Protein AF-A0A920PMM4-F1 (afdb_monomer_lite)

Radius of gyration: 18.64 Å; chains: 1; bounding box: 46×21×64 Å

Secondary structure (DSSP, 8-state):
--EEEEEPPTT-B-TTSPBP-HHHHHHHHHHHH-TTT--TTGGGTTTEEEEE-SSSSEEEEEESS--S-TTHHHHSTTS----HHHHTT--GGGTTT-----SS--S--------PPPP-

Structure (mmCIF, N/CA/C/O backbone):
data_AF-A0A920PMM4-F1
#
_entry.id   AF-A0A920PMM4-F1
#
loop_
_atom_site.group_PDB
_atom_site.id
_atom_site.type_symbol
_atom_site.label_atom_id
_atom_site.label_alt_id
_atom_site.label_comp_id
_atom_site.label_asym_id
_atom_site.label_entity_id
_atom_site.label_seq_id
_atom_site.pdbx_PDB_ins_code
_atom_site.Cartn_x
_atom_site.Cartn_y
_atom_site.Cartn_z
_atom_site.occupancy
_atom_site.B_iso_or_equiv
_atom_site.auth_seq_id
_atom_site.auth_comp_id
_atom_site.auth_asym_id
_atom_site.auth_atom_id
_atom_site.pdbx_PDB_model_num
ATOM 1 N N . MET A 1 1 ? 17.006 6.181 5.706 1.00 84.00 1 MET A N 1
ATOM 2 C CA . MET A 1 1 ? 16.398 5.130 6.559 1.00 84.00 1 MET A CA 1
ATOM 3 C C . MET A 1 1 ? 16.054 3.924 5.683 1.00 84.00 1 MET A C 1
ATOM 5 O O . MET A 1 1 ? 15.794 4.150 4.509 1.00 84.00 1 MET A O 1
ATOM 9 N N . LYS A 1 2 ? 16.119 2.679 6.182 1.00 94.06 2 LYS A N 1
ATOM 10 C CA . LYS A 1 2 ? 15.865 1.457 5.379 1.00 94.06 2 LYS A CA 1
ATOM 11 C C . LYS A 1 2 ? 14.507 0.790 5.625 1.00 94.06 2 LYS A C 1
ATOM 13 O O . LYS A 1 2 ? 14.158 -0.132 4.905 1.00 94.06 2 LYS A O 1
ATOM 18 N N . SER A 1 3 ? 13.735 1.255 6.594 1.00 94.31 3 SER A N 1
ATOM 19 C CA . SER A 1 3 ? 12.388 0.750 6.842 1.00 94.31 3 SER A CA 1
ATOM 20 C C . SER A 1 3 ? 11.496 1.847 7.402 1.00 94.31 3 SER A C 1
ATOM 22 O O . SER A 1 3 ? 11.994 2.810 7.978 1.00 94.31 3 SER A O 1
ATOM 24 N N . ILE A 1 4 ? 10.188 1.714 7.225 1.00 94.81 4 ILE A N 1
ATOM 25 C CA . ILE A 1 4 ? 9.183 2.587 7.832 1.00 94.81 4 ILE A CA 1
ATOM 26 C C . ILE A 1 4 ? 8.004 1.738 8.294 1.00 94.81 4 ILE A C 1
ATOM 28 O O . ILE A 1 4 ? 7.618 0.796 7.607 1.00 94.81 4 ILE A O 1
ATOM 32 N N . THR A 1 5 ? 7.440 2.070 9.453 1.00 95.62 5 THR A N 1
ATOM 33 C CA . THR A 1 5 ? 6.228 1.429 9.965 1.00 95.62 5 THR A CA 1
ATOM 34 C C . THR A 1 5 ? 5.139 2.475 10.113 1.00 95.62 5 THR A C 1
ATOM 36 O O . THR A 1 5 ? 5.365 3.530 10.709 1.00 95.62 5 THR A O 1
ATOM 39 N N . TRP A 1 6 ? 3.958 2.169 9.595 1.00 94.50 6 TRP A N 1
ATOM 40 C CA . TRP A 1 6 ? 2.752 2.956 9.769 1.00 94.50 6 TRP A CA 1
ATOM 41 C C . TRP A 1 6 ? 1.718 2.185 10.566 1.00 94.50 6 TRP A C 1
ATOM 43 O O . TRP A 1 6 ? 1.581 0.969 10.433 1.00 94.50 6 TRP A O 1
ATOM 53 N N . THR A 1 7 ? 0.964 2.936 11.357 1.00 96.38 7 THR A N 1
ATOM 54 C CA . THR A 1 7 ? -0.233 2.457 12.035 1.00 96.38 7 THR A CA 1
ATOM 55 C C . THR A 1 7 ? -1.427 3.206 11.464 1.00 96.38 7 THR A C 1
ATOM 57 O O . THR A 1 7 ? -1.498 4.432 11.552 1.00 96.38 7 THR A O 1
ATOM 60 N N . LEU A 1 8 ? -2.359 2.472 10.868 1.00 95.19 8 LEU A N 1
ATOM 61 C CA . LEU A 1 8 ? -3.605 2.998 10.330 1.00 95.19 8 LEU A CA 1
ATOM 62 C C . LEU A 1 8 ? -4.488 3.517 11.472 1.00 95.19 8 LEU A C 1
ATOM 64 O O . LEU A 1 8 ? -4.540 2.928 12.561 1.00 95.19 8 LEU A O 1
ATOM 68 N N . SER A 1 9 ? -5.175 4.637 11.245 1.00 94.88 9 SER A N 1
ATOM 69 C CA . SER A 1 9 ? -6.103 5.186 12.238 1.00 94.88 9 SER A CA 1
ATOM 70 C C . SER A 1 9 ? -7.314 4.271 12.425 1.00 94.88 9 SER A C 1
ATOM 72 O O . SER A 1 9 ? -7.701 3.525 11.528 1.00 94.88 9 SER A O 1
ATOM 74 N N . GLU A 1 10 ? -7.903 4.316 13.615 1.00 94.25 10 GLU A N 1
ATOM 75 C CA . GLU A 1 10 ? -9.066 3.496 13.955 1.00 94.25 10 GLU A CA 1
ATOM 76 C C . GLU A 1 10 ? -10.327 3.993 13.254 1.00 94.25 10 GLU A C 1
ATOM 78 O O . GLU A 1 10 ? -10.504 5.194 13.050 1.00 94.25 10 GLU A O 1
ATOM 83 N N . GLY A 1 11 ? -11.217 3.058 12.914 1.00 92.31 11 GLY A N 1
ATOM 84 C CA . GLY A 1 11 ? -12.550 3.377 12.403 1.00 92.31 11 GLY A CA 1
ATOM 85 C C . GLY A 1 11 ? -12.586 3.957 10.988 1.00 92.31 11 GLY A C 1
ATOM 86 O O . GLY A 1 11 ? -13.616 4.501 10.600 1.00 92.31 11 GLY A O 1
ATOM 87 N N . ILE A 1 12 ? -11.501 3.858 10.211 1.00 94.44 12 ILE A N 1
ATOM 88 C CA . ILE A 1 12 ? -11.525 4.251 8.798 1.00 94.44 12 ILE A CA 1
ATOM 89 C C . ILE A 1 12 ? -12.285 3.193 7.992 1.00 94.44 12 ILE A C 1
ATOM 91 O O . ILE A 1 12 ? -11.951 2.008 8.021 1.00 94.44 12 ILE A O 1
ATOM 95 N N . THR A 1 13 ? -13.280 3.641 7.232 1.00 95.44 13 THR A N 1
ATOM 96 C CA . THR A 1 13 ? -14.076 2.802 6.333 1.00 95.44 13 THR A CA 1
ATOM 97 C C . THR A 1 13 ? -14.063 3.359 4.918 1.00 95.44 13 THR A C 1
ATOM 99 O O . THR A 1 13 ? -14.074 4.575 4.711 1.00 95.44 13 THR A O 1
ATOM 102 N N . TRP A 1 14 ? -14.105 2.464 3.939 1.00 95.44 14 TRP A N 1
ATOM 103 C CA . TRP A 1 14 ? -14.404 2.791 2.552 1.00 95.44 14 TRP A CA 1
ATOM 104 C C . TRP A 1 14 ? -15.856 3.267 2.404 1.00 95.44 14 TRP A C 1
ATOM 106 O O . TRP A 1 14 ? -16.685 3.111 3.304 1.00 95.44 14 TRP A O 1
ATOM 116 N N . SER A 1 15 ? -16.190 3.863 1.257 1.00 92.75 15 SER A N 1
ATOM 117 C CA . SER A 1 15 ? -17.533 4.413 1.011 1.00 92.75 15 SER A CA 1
ATOM 118 C C . SER A 1 15 ? -18.641 3.355 0.961 1.00 92.75 15 SER A C 1
ATOM 120 O O . SER A 1 15 ? -19.809 3.702 1.111 1.00 92.75 15 SER A O 1
ATOM 122 N N . ASP A 1 16 ? -18.294 2.084 0.763 1.00 92.75 16 ASP A N 1
ATOM 123 C CA . ASP A 1 16 ? -19.221 0.949 0.830 1.00 92.75 16 ASP A CA 1
ATOM 124 C C . ASP A 1 16 ? -19.427 0.408 2.260 1.00 92.75 16 ASP A C 1
ATOM 126 O O . ASP A 1 16 ? -20.209 -0.519 2.465 1.00 92.75 16 ASP A O 1
ATOM 130 N N . GLY A 1 17 ? -18.745 0.995 3.251 1.00 93.69 17 GLY A N 1
ATOM 131 C CA . GLY A 1 17 ? -18.810 0.613 4.660 1.00 93.69 17 GLY A CA 1
ATOM 132 C C . GLY A 1 17 ? -17.820 -0.475 5.077 1.00 93.69 17 GLY A C 1
ATOM 133 O O . GLY A 1 17 ? -17.751 -0.795 6.263 1.00 93.69 17 GLY A O 1
ATOM 134 N N . THR A 1 18 ? -17.034 -1.038 4.156 1.00 94.81 18 THR A N 1
ATOM 135 C CA . THR A 1 18 ? -15.984 -1.998 4.524 1.00 94.81 18 THR A CA 1
ATOM 136 C C . THR A 1 18 ? -14.825 -1.291 5.243 1.00 94.81 18 THR A C 1
ATOM 138 O O . THR A 1 18 ? -14.508 -0.140 4.926 1.00 94.81 18 THR A O 1
ATOM 141 N N . PRO A 1 19 ? -14.185 -1.926 6.239 1.00 96.12 19 PRO A N 1
ATOM 142 C CA . PRO A 1 19 ? -13.061 -1.322 6.947 1.00 96.12 19 PRO A CA 1
ATOM 143 C C . PRO A 1 19 ? -11.828 -1.219 6.041 1.00 96.12 19 PRO A C 1
ATOM 145 O O . PRO A 1 19 ? -11.530 -2.148 5.291 1.00 96.12 19 PRO A O 1
ATOM 148 N N . LEU A 1 20 ? -11.089 -0.112 6.147 1.00 96.31 20 LEU A N 1
ATOM 149 C CA . LEU A 1 20 ? -9.758 -0.002 5.553 1.00 96.31 20 LEU A CA 1
ATOM 150 C C . LEU A 1 20 ? -8.760 -0.756 6.433 1.00 96.31 20 LEU A C 1
ATOM 152 O O . LEU A 1 20 ? -8.678 -0.506 7.637 1.00 96.31 20 LEU A O 1
ATOM 156 N N . THR A 1 21 ? -7.981 -1.652 5.827 1.00 97.50 21 THR A N 1
ATOM 157 C CA . THR A 1 21 ? -7.000 -2.483 6.543 1.00 97.50 21 THR A CA 1
ATOM 158 C C . THR A 1 21 ? -5.614 -2.423 5.906 1.00 97.50 21 THR A C 1
ATOM 160 O O . THR A 1 21 ? -5.430 -1.990 4.768 1.00 97.50 21 THR A O 1
ATOM 163 N N . SER A 1 22 ? -4.611 -2.907 6.632 1.00 97.19 22 SER A N 1
ATOM 164 C CA . SER A 1 22 ? -3.242 -3.091 6.144 1.00 97.19 22 SER A CA 1
ATOM 165 C C . SER A 1 22 ? -3.190 -3.982 4.893 1.00 97.19 22 SER A C 1
ATOM 167 O O . SER A 1 22 ? -2.333 -3.784 4.029 1.00 97.19 22 SER A O 1
ATOM 169 N N . ALA A 1 23 ? -4.154 -4.896 4.731 1.00 96.69 23 ALA A N 1
ATOM 170 C CA . ALA A 1 23 ? -4.286 -5.734 3.546 1.00 96.69 23 ALA A CA 1
ATOM 171 C C . ALA A 1 23 ? -4.582 -4.930 2.267 1.00 96.69 23 ALA A C 1
ATOM 173 O O . ALA A 1 23 ? -4.124 -5.331 1.199 1.00 96.69 23 ALA A O 1
ATOM 174 N N . ASP A 1 24 ? -5.285 -3.793 2.353 1.00 96.44 24 ASP A N 1
ATOM 175 C CA . ASP A 1 24 ? -5.508 -2.895 1.207 1.00 96.44 24 ASP A CA 1
ATOM 176 C C . ASP A 1 24 ? -4.196 -2.229 0.759 1.00 96.44 24 ASP A C 1
ATOM 178 O O . ASP A 1 24 ? -3.924 -2.066 -0.433 1.00 96.44 24 ASP A O 1
ATOM 182 N N . VAL A 1 25 ? -3.329 -1.891 1.719 1.00 95.25 25 VAL A N 1
ATOM 183 C CA . VAL A 1 25 ? -2.010 -1.301 1.449 1.00 95.25 25 VAL A CA 1
ATOM 184 C C . VAL A 1 25 ? -1.094 -2.314 0.766 1.00 95.25 25 VAL A C 1
ATOM 186 O O . VAL A 1 25 ? -0.486 -2.000 -0.257 1.00 95.25 25 VAL A O 1
ATOM 189 N N . SER A 1 26 ? -1.045 -3.544 1.284 1.00 94.81 26 SER A N 1
ATOM 190 C CA . SER A 1 26 ? -0.296 -4.640 0.658 1.00 94.81 26 SER A CA 1
ATOM 191 C C . SER A 1 26 ? -0.818 -4.944 -0.753 1.00 94.81 26 SER A C 1
ATOM 193 O O . SER A 1 26 ? -0.055 -4.959 -1.715 1.00 94.81 26 SER A O 1
ATOM 195 N N . PHE A 1 27 ? -2.141 -5.034 -0.914 1.00 93.81 27 PHE A N 1
ATOM 196 C CA . PHE A 1 27 ? -2.769 -5.218 -2.222 1.00 93.81 27 PHE A CA 1
ATOM 197 C C . PHE A 1 27 ? -2.398 -4.115 -3.222 1.00 93.81 27 PHE A C 1
ATOM 199 O O . PHE A 1 27 ? -2.154 -4.392 -4.392 1.00 93.81 27 PHE A O 1
ATOM 206 N N . THR A 1 28 ? -2.337 -2.861 -2.775 1.00 92.75 28 THR A N 1
ATOM 207 C CA . THR A 1 28 ? -1.975 -1.729 -3.638 1.00 92.75 28 THR A CA 1
ATOM 208 C C . THR A 1 28 ? -0.554 -1.874 -4.194 1.00 92.75 28 THR A C 1
ATOM 210 O O . THR A 1 28 ? -0.312 -1.541 -5.356 1.00 92.75 28 THR A O 1
ATOM 213 N N . TYR A 1 29 ? 0.384 -2.395 -3.397 1.00 92.69 29 TYR A N 1
ATOM 214 C CA . TYR A 1 29 ? 1.733 -2.711 -3.871 1.00 92.69 29 TYR A CA 1
ATOM 215 C C . TYR A 1 29 ? 1.713 -3.791 -4.948 1.00 92.69 29 TYR A C 1
ATOM 217 O O . TYR A 1 29 ? 2.273 -3.578 -6.025 1.00 92.69 29 TYR A O 1
ATOM 225 N N . ASP A 1 30 ? 1.019 -4.902 -4.695 1.00 90.06 30 ASP A N 1
ATOM 226 C CA . ASP A 1 30 ? 0.896 -5.999 -5.658 1.00 90.06 30 ASP A CA 1
ATOM 227 C C . ASP A 1 30 ? 0.260 -5.504 -6.961 1.00 90.06 30 ASP A C 1
ATOM 229 O O . ASP A 1 30 ? 0.769 -5.749 -8.052 1.00 90.06 30 ASP A O 1
ATOM 233 N N . TYR A 1 31 ? -0.813 -4.720 -6.854 1.00 88.69 31 TYR A N 1
ATOM 234 C CA . TYR A 1 31 ? -1.501 -4.116 -7.988 1.00 88.69 31 TYR A CA 1
ATOM 235 C C . TYR A 1 31 ? -0.558 -3.247 -8.832 1.00 88.69 31 TYR A C 1
ATOM 237 O O . TYR A 1 31 ? -0.540 -3.375 -10.058 1.00 88.69 31 TYR A O 1
ATOM 245 N N . CYS A 1 32 ? 0.235 -2.376 -8.196 1.00 87.69 32 CYS A N 1
ATOM 246 C CA . CYS A 1 32 ? 1.101 -1.435 -8.908 1.00 87.69 32 CYS A CA 1
ATOM 247 C C . CYS A 1 32 ? 2.419 -2.023 -9.416 1.00 87.69 32 CYS A C 1
ATOM 249 O O . CYS A 1 32 ? 3.008 -1.465 -10.343 1.00 87.69 32 CYS A O 1
ATOM 251 N N . THR A 1 33 ? 2.879 -3.129 -8.838 1.00 88.44 33 THR A N 1
ATOM 252 C CA . THR A 1 33 ? 4.096 -3.828 -9.276 1.00 88.44 33 THR A CA 1
ATOM 253 C C . THR A 1 33 ? 3.814 -4.972 -10.245 1.00 88.44 33 THR A C 1
ATOM 255 O O . THR A 1 33 ? 4.735 -5.454 -10.905 1.00 88.44 33 THR A O 1
ATOM 258 N N . HIS A 1 34 ? 2.551 -5.376 -10.399 1.00 86.12 34 HIS A N 1
ATOM 259 C CA . HIS A 1 34 ? 2.177 -6.401 -11.361 1.00 86.12 34 HIS A CA 1
ATOM 260 C C . HIS A 1 34 ? 2.444 -5.925 -12.806 1.00 86.12 34 HIS A C 1
ATOM 262 O O . HIS A 1 34 ? 1.911 -4.887 -13.220 1.00 86.12 34 HIS A O 1
ATOM 268 N N . PRO A 1 35 ? 3.203 -6.694 -13.616 1.00 80.56 35 PRO A N 1
ATOM 269 C CA . PRO A 1 35 ? 3.697 -6.251 -14.925 1.00 80.56 35 PRO A CA 1
ATOM 270 C C . PRO A 1 35 ? 2.574 -5.876 -15.900 1.00 80.56 35 PRO A C 1
ATOM 272 O O . PRO A 1 35 ? 2.694 -4.910 -16.648 1.00 80.56 35 PRO A O 1
ATOM 275 N N . ASP A 1 36 ? 1.455 -6.600 -15.841 1.00 79.56 36 ASP A N 1
ATOM 276 C CA . ASP A 1 36 ? 0.345 -6.433 -16.787 1.00 79.56 36 ASP A CA 1
ATOM 277 C C . ASP A 1 36 ? -0.750 -5.449 -16.326 1.00 79.56 36 ASP A C 1
ATOM 279 O O . ASP A 1 36 ? -1.696 -5.196 -17.072 1.00 79.56 36 ASP A O 1
ATOM 283 N N . THR A 1 37 ? -0.682 -4.913 -15.099 1.00 75.50 37 THR A N 1
ATOM 284 C CA . THR A 1 37 ? -1.722 -3.998 -14.578 1.00 75.50 37 THR A CA 1
ATOM 285 C C . THR A 1 37 ? -1.514 -2.564 -15.073 1.00 75.50 37 THR A C 1
ATOM 287 O O . THR A 1 37 ? -2.478 -1.814 -15.224 1.00 75.50 37 THR A O 1
ATOM 290 N N . GLY A 1 38 ? -0.267 -2.184 -15.381 1.00 66.69 38 GLY A N 1
ATOM 291 C CA . GLY A 1 38 ? 0.057 -0.888 -15.983 1.00 66.69 38 GLY A CA 1
ATOM 292 C C . GLY A 1 38 ? -0.093 0.310 -15.039 1.00 66.69 38 GLY A C 1
ATOM 293 O O . GLY A 1 38 ? -0.516 1.378 -15.475 1.00 66.69 38 GLY A O 1
ATOM 294 N N . CYS A 1 39 ? 0.234 0.164 -13.749 1.00 79.19 39 CYS A N 1
ATOM 295 C CA . CYS A 1 39 ? 0.257 1.302 -12.826 1.00 79.19 39 CYS A CA 1
ATOM 296 C C . CYS A 1 39 ? 1.369 2.284 -13.224 1.00 79.19 39 CYS A C 1
ATOM 298 O O . CYS A 1 39 ? 2.555 1.961 -13.155 1.00 79.19 39 CYS A O 1
ATOM 300 N N . THR A 1 40 ? 0.985 3.504 -13.615 1.00 78.56 40 THR A N 1
ATOM 301 C CA . THR A 1 40 ? 1.912 4.560 -14.065 1.00 78.56 40 THR A CA 1
ATOM 302 C C . THR A 1 40 ? 2.978 4.887 -13.018 1.00 78.56 40 THR A C 1
ATOM 304 O O . THR A 1 40 ? 4.093 5.268 -13.362 1.00 78.56 40 THR A O 1
ATOM 307 N N . GLN A 1 41 ? 2.651 4.686 -11.738 1.00 82.19 41 GLN A N 1
ATOM 308 C CA . GLN A 1 41 ? 3.477 5.090 -10.604 1.00 82.19 41 GLN A CA 1
ATOM 309 C C . GLN A 1 41 ? 4.275 3.937 -9.976 1.00 82.19 41 GLN A C 1
ATOM 311 O O . GLN A 1 41 ? 4.694 4.022 -8.819 1.00 82.19 41 GLN A O 1
ATOM 316 N N . SER A 1 42 ? 4.503 2.855 -10.729 1.00 82.38 42 SER A N 1
ATOM 317 C CA . SER A 1 42 ? 5.323 1.707 -10.307 1.00 82.38 42 SER A CA 1
ATOM 318 C C . SER A 1 42 ? 6.711 2.121 -9.792 1.00 82.38 42 SER A C 1
ATOM 320 O O . SER A 1 42 ? 7.243 1.517 -8.862 1.00 82.38 42 SER A O 1
ATOM 322 N N . ASN A 1 43 ? 7.254 3.232 -10.299 1.00 84.94 43 ASN A N 1
ATOM 323 C CA . ASN A 1 43 ? 8.529 3.810 -9.878 1.00 84.94 43 ASN A CA 1
ATOM 324 C C . ASN A 1 43 ? 8.618 4.140 -8.376 1.00 84.94 43 ASN A C 1
ATOM 326 O O . ASN A 1 43 ? 9.722 4.129 -7.833 1.00 84.94 43 ASN A O 1
ATOM 330 N N . TYR A 1 44 ? 7.502 4.411 -7.688 1.00 85.69 44 TYR A N 1
ATOM 331 C CA . TYR A 1 44 ? 7.519 4.631 -6.234 1.00 85.69 44 TYR A CA 1
ATOM 332 C C . TYR A 1 44 ? 7.681 3.343 -5.421 1.00 85.69 44 TYR A C 1
ATOM 334 O O . TYR A 1 44 ? 8.013 3.412 -4.238 1.00 85.69 44 TYR A O 1
ATOM 342 N N . TYR A 1 45 ? 7.485 2.183 -6.049 1.00 89.31 45 TYR A N 1
ATOM 343 C CA . TYR A 1 45 ? 7.473 0.877 -5.397 1.00 89.31 45 TYR A CA 1
ATOM 344 C C . TYR A 1 45 ? 8.713 0.024 -5.715 1.00 89.31 45 TYR A C 1
ATOM 346 O O . TYR A 1 45 ? 8.979 -0.934 -4.997 1.00 89.31 45 TYR A O 1
ATOM 354 N N . ASN A 1 46 ? 9.512 0.392 -6.726 1.00 87.75 46 ASN A N 1
ATOM 355 C CA . ASN A 1 46 ? 10.664 -0.388 -7.212 1.00 87.75 46 ASN A CA 1
ATOM 356 C C . ASN A 1 46 ? 11.712 -0.748 -6.147 1.00 87.75 46 ASN A C 1
ATOM 358 O O . ASN A 1 46 ? 12.366 -1.780 -6.248 1.00 87.75 46 ASN A O 1
ATOM 362 N N . ASP A 1 47 ? 11.896 0.110 -5.144 1.00 92.38 47 ASP A N 1
ATOM 363 C CA . ASP A 1 47 ? 12.917 -0.078 -4.107 1.00 92.38 47 ASP A CA 1
ATOM 364 C C . ASP A 1 47 ? 12.351 -0.652 -2.801 1.00 92.38 47 ASP A C 1
ATOM 366 O O . ASP A 1 47 ? 13.027 -0.632 -1.770 1.00 92.38 47 ASP A O 1
ATOM 370 N N . ILE A 1 48 ? 11.103 -1.121 -2.819 1.00 94.19 48 ILE A N 1
ATOM 371 C CA . ILE A 1 48 ? 10.506 -1.861 -1.708 1.00 94.19 48 ILE A CA 1
ATOM 372 C C . ILE A 1 48 ? 10.978 -3.311 -1.797 1.00 94.19 48 ILE A C 1
ATOM 374 O O . ILE A 1 48 ? 10.756 -3.989 -2.795 1.00 94.19 48 ILE A O 1
ATOM 378 N N . GLU A 1 49 ? 11.629 -3.772 -0.735 1.00 95.12 49 GLU A N 1
ATOM 379 C CA . GLU A 1 49 ? 12.075 -5.155 -0.567 1.00 95.12 49 GLU A CA 1
ATOM 380 C C . GLU A 1 49 ? 10.941 -6.047 -0.056 1.00 95.12 49 GLU A C 1
ATOM 382 O O . GLU A 1 49 ? 10.782 -7.177 -0.505 1.00 95.12 49 GLU A O 1
ATOM 387 N N . SER A 1 50 ? 10.161 -5.553 0.906 1.00 95.25 50 SER A N 1
ATOM 388 C CA . SER A 1 50 ? 9.021 -6.280 1.464 1.00 95.25 50 SER A CA 1
ATOM 389 C C . SER A 1 50 ? 8.031 -5.346 2.150 1.00 95.25 50 SER A C 1
ATOM 391 O O . SER A 1 50 ? 8.401 -4.276 2.645 1.00 95.25 50 SER A O 1
ATOM 393 N N . ILE A 1 51 ? 6.773 -5.788 2.200 1.00 96.12 51 ILE A N 1
ATOM 394 C CA . ILE A 1 51 ? 5.707 -5.190 3.001 1.00 96.12 51 ILE A CA 1
ATOM 395 C C . ILE A 1 51 ? 5.184 -6.258 3.958 1.00 96.12 51 ILE A C 1
ATOM 397 O O . ILE A 1 51 ? 4.755 -7.328 3.536 1.00 96.12 51 ILE A O 1
ATOM 401 N N . GLU A 1 52 ? 5.232 -5.968 5.252 1.00 97.19 52 GLU A N 1
ATOM 402 C CA . GLU A 1 52 ? 4.718 -6.820 6.318 1.00 97.19 52 GLU A CA 1
ATOM 403 C C . GLU A 1 52 ? 3.453 -6.183 6.908 1.00 97.19 52 GLU A C 1
ATOM 405 O O . GLU A 1 52 ? 3.443 -4.998 7.252 1.00 97.19 52 GLU A O 1
ATOM 410 N N . THR A 1 53 ? 2.399 -6.982 7.066 1.00 97.31 53 THR A N 1
ATOM 411 C CA . THR A 1 53 ? 1.115 -6.566 7.648 1.00 97.31 53 THR A CA 1
ATOM 412 C C . THR A 1 53 ? 0.739 -7.509 8.795 1.00 97.31 53 THR A C 1
ATOM 414 O O . THR A 1 53 ? -0.069 -8.419 8.597 1.00 97.31 53 THR A O 1
ATOM 417 N N . PRO A 1 54 ? 1.383 -7.390 9.974 1.00 96.81 54 PRO A N 1
ATOM 418 C CA . PRO A 1 54 ? 1.224 -8.360 11.063 1.00 96.81 54 PRO A CA 1
ATOM 419 C C . PRO A 1 54 ? -0.167 -8.330 11.714 1.00 96.81 54 PRO A C 1
ATOM 421 O O . PRO A 1 54 ? -0.557 -9.291 12.372 1.00 96.81 54 PRO A O 1
ATOM 424 N N . ASP A 1 55 ? -0.903 -7.236 11.529 1.00 97.12 55 ASP A N 1
ATOM 425 C CA . ASP A 1 55 ? -2.277 -7.034 11.976 1.00 97.12 55 ASP A CA 1
ATOM 426 C C . ASP A 1 55 ? -2.998 -6.077 11.010 1.00 97.12 55 ASP A C 1
ATOM 428 O O . ASP A 1 55 ? -2.378 -5.528 10.093 1.00 97.12 55 ASP A O 1
ATOM 432 N N . ASP A 1 56 ? -4.296 -5.849 11.218 1.00 96.88 56 ASP A N 1
ATOM 433 C CA . ASP A 1 56 ? -5.154 -5.047 10.332 1.00 96.88 56 ASP A CA 1
ATOM 434 C C . ASP A 1 56 ? -4.752 -3.572 10.221 1.00 96.88 56 ASP A C 1
ATOM 436 O O . ASP A 1 56 ? -5.243 -2.865 9.342 1.00 96.88 56 ASP A O 1
ATOM 440 N N . ARG A 1 57 ? -3.888 -3.070 11.104 1.00 97.12 57 ARG A N 1
ATOM 441 C CA . ARG A 1 57 ? -3.551 -1.647 11.193 1.00 97.12 57 ARG A CA 1
ATOM 442 C C . ARG A 1 57 ? -2.068 -1.364 11.053 1.00 97.12 57 ARG A C 1
ATOM 444 O O . ARG A 1 57 ? -1.711 -0.212 10.837 1.00 97.12 57 ARG A O 1
ATOM 451 N N . THR A 1 58 ? -1.209 -2.362 11.139 1.00 97.56 58 THR A N 1
ATOM 452 C CA . THR A 1 58 ? 0.234 -2.184 11.037 1.00 97.56 58 THR A CA 1
ATOM 453 C C . THR A 1 58 ? 0.704 -2.498 9.626 1.00 97.56 58 THR A C 1
ATOM 455 O O . THR A 1 58 ? 0.454 -3.579 9.100 1.00 97.56 58 THR A O 1
ATOM 458 N N . VAL A 1 59 ? 1.432 -1.560 9.023 1.00 97.12 59 VAL A N 1
ATOM 459 C CA . VAL A 1 59 ? 2.127 -1.752 7.747 1.00 97.12 59 VAL A CA 1
ATOM 460 C C . VAL A 1 59 ? 3.592 -1.424 7.955 1.00 97.12 59 VAL A C 1
ATOM 462 O O . VAL A 1 59 ? 3.930 -0.296 8.303 1.00 97.12 59 VAL A O 1
ATOM 465 N N . LYS A 1 60 ? 4.475 -2.386 7.719 1.00 96.50 60 LYS A N 1
ATOM 466 C CA . LYS A 1 60 ? 5.921 -2.182 7.771 1.00 96.50 60 LYS A CA 1
ATOM 467 C C . LYS A 1 60 ? 6.516 -2.408 6.395 1.00 96.50 60 LYS A C 1
ATOM 469 O O . LYS A 1 60 ? 6.353 -3.469 5.811 1.00 96.50 60 LYS A O 1
ATOM 474 N N . ILE A 1 61 ? 7.225 -1.408 5.898 1.00 95.94 61 ILE A N 1
ATOM 475 C CA . ILE A 1 61 ? 7.887 -1.438 4.600 1.00 95.94 61 ILE A CA 1
ATOM 476 C C . ILE A 1 61 ? 9.385 -1.496 4.841 1.00 95.94 61 ILE A C 1
ATOM 478 O O . ILE A 1 61 ? 9.932 -0.663 5.569 1.00 95.94 61 ILE A O 1
ATOM 482 N N . ASN A 1 62 ? 10.048 -2.449 4.199 1.00 96.31 62 ASN A N 1
ATOM 483 C CA . ASN A 1 62 ? 11.500 -2.525 4.135 1.00 96.31 62 ASN A CA 1
ATOM 484 C C . ASN A 1 62 ? 11.952 -2.132 2.726 1.00 96.31 62 ASN A C 1
ATOM 486 O O . ASN A 1 62 ? 11.332 -2.521 1.738 1.00 96.31 62 ASN A O 1
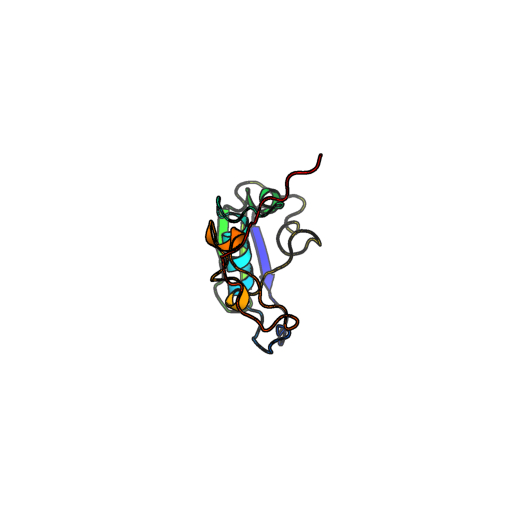ATOM 490 N N . PHE A 1 63 ? 13.020 -1.345 2.633 1.00 96.19 63 PHE A N 1
ATOM 491 C CA . PHE A 1 63 ? 13.571 -0.853 1.375 1.00 96.19 63 PHE A CA 1
ATOM 492 C C . PHE A 1 63 ? 14.940 -1.472 1.100 1.00 96.19 63 PHE A C 1
ATOM 494 O O . PHE A 1 63 ? 15.788 -1.551 1.994 1.00 96.19 63 PHE A O 1
ATOM 501 N N . THR A 1 64 ? 15.201 -1.785 -0.168 1.00 95.94 64 THR A N 1
ATOM 502 C CA . THR A 1 64 ? 16.496 -2.313 -0.631 1.00 95.94 64 THR A CA 1
ATOM 503 C C . THR A 1 64 ? 17.632 -1.302 -0.415 1.00 95.94 64 THR A C 1
ATOM 505 O O . THR A 1 64 ? 18.766 -1.663 -0.084 1.00 95.94 64 THR A O 1
ATOM 508 N N . VAL A 1 65 ? 17.322 -0.005 -0.532 1.00 94.12 65 VAL A N 1
ATOM 509 C CA . VAL A 1 65 ? 18.261 1.115 -0.372 1.00 94.12 65 VAL A CA 1
ATOM 510 C C . VAL A 1 65 ? 17.758 2.149 0.643 1.00 94.12 65 VAL A C 1
ATOM 512 O O . VAL A 1 65 ? 16.549 2.329 0.802 1.00 94.12 65 VAL A O 1
ATOM 515 N N . PRO A 1 66 ? 18.651 2.888 1.334 1.00 94.38 66 PRO A N 1
ATOM 516 C CA . PRO A 1 66 ? 18.230 3.962 2.225 1.00 94.38 66 PRO A CA 1
ATOM 517 C C . PRO A 1 66 ? 17.425 5.043 1.490 1.00 94.38 66 PRO A C 1
ATOM 519 O O . PRO A 1 66 ? 17.905 5.645 0.532 1.00 94.38 66 PRO A O 1
ATOM 522 N N . LYS A 1 67 ? 16.226 5.347 1.992 1.00 90.88 67 LYS A N 1
ATOM 523 C CA . LYS A 1 67 ? 15.364 6.410 1.470 1.00 90.88 67 LYS A CA 1
ATOM 524 C C . LYS A 1 67 ? 15.459 7.680 2.323 1.00 90.88 67 LYS A C 1
ATOM 526 O O . LYS A 1 67 ? 15.325 7.578 3.549 1.00 90.88 67 LYS A O 1
ATOM 531 N N . PRO A 1 68 ? 15.692 8.861 1.714 1.00 89.31 68 PRO A N 1
ATOM 532 C CA . PRO A 1 68 ? 15.539 10.151 2.389 1.00 89.31 68 PRO A CA 1
ATOM 533 C C . PRO A 1 68 ? 14.061 10.552 2.524 1.00 89.31 68 PRO A C 1
ATOM 535 O O . PRO A 1 68 ? 13.691 11.193 3.501 1.00 89.31 68 PRO A O 1
ATOM 538 N N . PHE A 1 69 ? 13.213 10.107 1.590 1.00 87.06 69 PHE A N 1
ATOM 539 C CA . PHE A 1 69 ? 11.773 10.378 1.557 1.00 87.06 69 PHE A CA 1
ATOM 540 C C . PHE A 1 69 ? 10.973 9.060 1.492 1.00 87.06 69 PHE A C 1
ATOM 542 O O . PHE A 1 69 ? 10.469 8.693 0.432 1.00 87.06 69 PHE A O 1
ATOM 549 N N . PRO A 1 70 ? 10.888 8.297 2.601 1.00 86.12 70 PRO A N 1
ATOM 550 C CA . PRO A 1 70 ? 10.257 6.969 2.630 1.00 86.12 70 PRO A CA 1
ATOM 551 C C . PRO A 1 70 ? 8.718 6.991 2.550 1.00 86.12 70 PRO A C 1
ATOM 553 O O . PRO A 1 70 ? 8.099 5.936 2.544 1.00 86.12 70 PRO A O 1
ATOM 556 N N . TYR A 1 71 ? 8.102 8.175 2.500 1.00 85.94 71 TYR A N 1
ATOM 557 C CA . TYR A 1 71 ? 6.649 8.381 2.433 1.00 85.94 71 TYR A CA 1
ATOM 558 C C . TYR A 1 71 ? 6.107 8.520 1.001 1.00 85.94 71 TYR A C 1
ATOM 560 O O . TYR A 1 71 ? 4.916 8.745 0.817 1.00 85.94 71 TYR A O 1
ATOM 568 N N . ALA A 1 72 ? 6.968 8.436 -0.018 1.00 84.31 72 ALA A N 1
ATOM 569 C CA . ALA A 1 72 ? 6.535 8.481 -1.412 1.00 84.31 72 ALA A CA 1
ATOM 570 C C . ALA A 1 72 ? 5.478 7.409 -1.765 1.00 84.31 72 ALA A C 1
ATOM 572 O O . ALA A 1 72 ? 4.477 7.783 -2.373 1.00 84.31 72 ALA A O 1
ATOM 573 N N . PRO A 1 73 ? 5.630 6.123 -1.383 1.00 84.75 73 PRO A N 1
ATOM 574 C CA . PRO A 1 73 ? 4.576 5.141 -1.609 1.00 84.75 73 PRO A CA 1
ATOM 575 C C . PRO A 1 73 ? 3.405 5.365 -0.634 1.00 84.75 73 PRO A C 1
ATOM 577 O O . PRO A 1 73 ? 3.613 5.689 0.533 1.00 84.75 73 PRO A O 1
ATOM 580 N N . PHE A 1 74 ? 2.173 5.165 -1.112 1.00 88.00 74 PHE A N 1
ATOM 581 C CA . PHE A 1 74 ? 0.900 5.180 -0.358 1.00 88.00 74 PHE A CA 1
ATOM 582 C C . PHE A 1 74 ? 0.407 6.524 0.201 1.00 88.00 74 PHE A C 1
ATOM 584 O O . PHE A 1 74 ? -0.791 6.671 0.432 1.00 88.00 74 PHE A O 1
ATOM 591 N N . VAL A 1 75 ? 1.289 7.504 0.416 1.00 85.31 75 VAL A N 1
ATOM 592 C CA . VAL A 1 75 ? 0.922 8.799 1.029 1.00 85.31 75 VAL A CA 1
ATOM 593 C C . VAL A 1 75 ? 0.919 9.945 0.010 1.00 85.31 75 VAL A C 1
ATOM 595 O O . VAL A 1 75 ? 0.351 11.008 0.263 1.00 85.31 75 VAL A O 1
ATOM 598 N N . SER A 1 76 ? 1.530 9.757 -1.165 1.00 80.69 76 SER A N 1
ATOM 599 C CA . SER A 1 76 ? 1.516 10.778 -2.215 1.00 80.69 76 SER A CA 1
ATOM 600 C C . SER A 1 76 ? 0.171 10.828 -2.949 1.00 80.69 76 SER A C 1
ATOM 602 O O . SER A 1 76 ? -0.497 9.808 -3.117 1.00 80.69 76 SER A O 1
ATOM 604 N N . GLN A 1 77 ? -0.188 12.004 -3.479 1.00 79.31 77 GLN A N 1
ATOM 605 C CA . GLN A 1 77 ? -1.384 12.183 -4.320 1.00 79.31 77 GLN A CA 1
ATOM 606 C C . GLN A 1 77 ? -1.409 11.219 -5.519 1.00 79.31 77 GLN A C 1
ATOM 608 O O . GLN A 1 77 ? -2.475 10.853 -6.004 1.00 79.31 77 GLN A O 1
ATOM 613 N N . GLN A 1 78 ? -0.235 10.820 -6.006 1.00 81.94 78 GLN A N 1
ATOM 614 C CA . GLN A 1 78 ? -0.104 9.964 -7.178 1.00 81.94 78 GLN A CA 1
ATOM 615 C C . GLN A 1 78 ? -0.125 8.469 -6.824 1.00 81.94 78 GLN A C 1
ATOM 617 O O . GLN A 1 78 ? -0.273 7.641 -7.713 1.00 81.94 78 GLN A O 1
ATOM 622 N N . SER A 1 79 ? -0.010 8.108 -5.547 1.00 85.00 79 SER A N 1
ATOM 623 C CA . SER A 1 79 ? 0.049 6.721 -5.079 1.00 85.00 79 SER A CA 1
ATOM 624 C C . SER A 1 79 ? -1.001 6.467 -3.987 1.00 85.00 79 SER A C 1
ATOM 626 O O . SER A 1 79 ? -0.622 6.212 -2.841 1.00 85.00 79 SER A O 1
ATOM 628 N N . PRO A 1 80 ? -2.307 6.599 -4.283 1.00 89.12 80 PRO A N 1
ATOM 629 C CA . PRO A 1 80 ? -3.347 6.338 -3.296 1.00 89.12 80 PRO A CA 1
ATOM 630 C C . PRO A 1 80 ? -3.401 4.851 -2.926 1.00 89.12 80 PRO A C 1
ATOM 632 O O . PRO A 1 80 ? -3.030 3.987 -3.721 1.00 89.12 80 PRO A O 1
ATOM 635 N N . VAL A 1 81 ? -3.915 4.554 -1.732 1.00 92.06 81 VAL A N 1
ATOM 636 C CA . VAL A 1 81 ? -4.308 3.189 -1.357 1.00 92.06 81 VAL A CA 1
ATOM 637 C C . VAL A 1 81 ? -5.582 2.815 -2.113 1.00 92.06 81 VAL A C 1
ATOM 639 O O . VAL A 1 81 ? -6.507 3.619 -2.223 1.00 92.06 81 VAL A O 1
ATOM 642 N N . ILE A 1 82 ? -5.620 1.593 -2.633 1.00 90.94 82 ILE A N 1
ATOM 643 C CA . ILE A 1 82 ? -6.729 1.031 -3.397 1.00 90.94 82 ILE A CA 1
ATOM 644 C C . ILE A 1 82 ? -7.421 -0.038 -2.550 1.00 90.94 82 ILE A C 1
ATOM 646 O O . ILE A 1 82 ? -6.762 -0.895 -1.964 1.00 90.94 82 ILE A O 1
ATOM 650 N N . GLN A 1 83 ? -8.754 -0.010 -2.522 1.00 94.75 83 GLN A N 1
ATOM 651 C CA . GLN A 1 83 ? -9.554 -1.024 -1.844 1.00 94.75 83 GLN A CA 1
ATOM 652 C C . GLN A 1 83 ? -9.405 -2.383 -2.538 1.00 94.75 83 GLN A C 1
ATOM 654 O O . GLN A 1 83 ? -9.799 -2.553 -3.698 1.00 94.75 83 GLN A O 1
ATOM 659 N N . LYS A 1 84 ? -8.914 -3.383 -1.805 1.00 93.44 84 LYS A N 1
ATOM 660 C CA . LYS A 1 84 ? -8.727 -4.742 -2.319 1.00 93.44 84 LYS A CA 1
ATOM 661 C C . LYS A 1 84 ? -10.033 -5.345 -2.826 1.00 93.44 84 LYS A C 1
ATOM 663 O O . LYS A 1 84 ? -10.071 -5.850 -3.941 1.00 93.44 84 LYS A O 1
ATOM 668 N N . ALA A 1 85 ? -11.112 -5.254 -2.048 1.00 90.88 85 ALA A N 1
ATOM 669 C CA . ALA A 1 85 ? -12.394 -5.883 -2.382 1.00 90.88 85 ALA A CA 1
ATOM 670 C C . ALA A 1 85 ? -12.962 -5.429 -3.742 1.00 90.88 85 ALA A C 1
ATOM 672 O O . ALA A 1 85 ? -13.552 -6.223 -4.472 1.00 90.88 85 ALA A O 1
ATOM 673 N N . GLN A 1 86 ? -12.751 -4.165 -4.118 1.00 87.88 86 GLN A N 1
ATOM 674 C CA . GLN A 1 86 ? 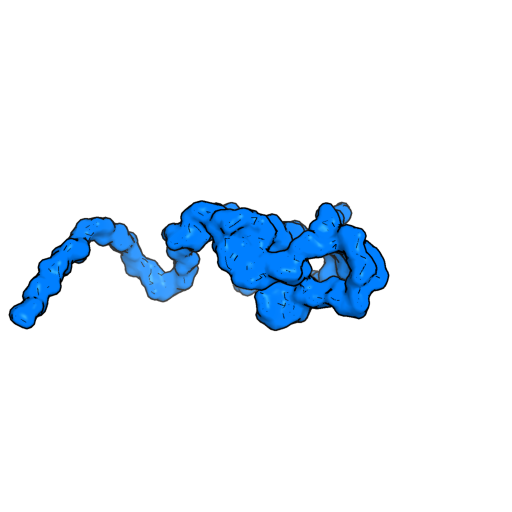-13.222 -3.636 -5.398 1.00 87.88 86 GLN A CA 1
ATOM 675 C C . GLN A 1 86 ? -12.292 -4.005 -6.568 1.00 87.88 86 GLN A C 1
ATOM 677 O O . GLN A 1 86 ? -12.759 -4.153 -7.700 1.00 87.88 86 GLN A O 1
ATOM 682 N N . PHE A 1 87 ? -10.987 -4.156 -6.318 1.00 87.75 87 PHE A N 1
ATOM 683 C CA . PHE A 1 87 ? -9.966 -4.264 -7.367 1.00 87.75 87 PHE A CA 1
ATOM 684 C C . PHE A 1 87 ? -9.286 -5.630 -7.469 1.00 87.75 87 PHE A C 1
ATOM 686 O O . PHE A 1 87 ? -8.531 -5.845 -8.415 1.00 87.75 87 PHE A O 1
ATOM 693 N N . GLU A 1 88 ? -9.558 -6.582 -6.577 1.00 86.06 88 GLU A N 1
ATOM 694 C CA . GLU A 1 88 ? -8.923 -7.910 -6.597 1.00 86.06 88 GLU A CA 1
ATOM 695 C C . GLU A 1 88 ? -9.144 -8.667 -7.915 1.00 86.06 88 GLU A C 1
ATOM 697 O O . GLU A 1 88 ? -8.294 -9.439 -8.353 1.00 86.06 88 GLU A O 1
ATOM 702 N N . ASN A 1 89 ? -10.248 -8.376 -8.608 1.00 84.62 89 ASN A N 1
ATOM 703 C CA . ASN A 1 89 ? -10.570 -8.946 -9.916 1.00 84.62 89 ASN A CA 1
ATOM 704 C C . ASN A 1 89 ? -10.026 -8.125 -11.105 1.00 84.62 89 ASN A C 1
ATOM 706 O O . ASN A 1 89 ? -10.193 -8.529 -12.258 1.00 84.62 89 ASN A O 1
ATOM 710 N N . CYS A 1 90 ? -9.359 -7.002 -10.835 1.00 80.62 90 CYS A N 1
ATOM 711 C CA . CYS A 1 90 ? -8.871 -6.012 -11.797 1.00 80.62 90 CYS A CA 1
ATOM 712 C C . CYS A 1 90 ? -7.337 -6.005 -11.910 1.00 80.62 90 CYS A C 1
ATOM 714 O O . CYS A 1 90 ? -6.755 -4.955 -12.148 1.00 80.62 90 CYS A O 1
ATOM 716 N N . ILE A 1 91 ? -6.667 -7.147 -11.735 1.00 78.50 91 ILE A N 1
ATOM 717 C CA . ILE A 1 91 ? -5.204 -7.262 -11.857 1.00 78.50 91 ILE A CA 1
ATOM 718 C C . ILE A 1 91 ? -4.803 -7.866 -13.209 1.00 78.50 91 ILE A C 1
ATOM 720 O O . ILE A 1 91 ? -5.474 -8.746 -13.759 1.00 78.50 91 ILE A O 1
ATOM 724 N N . GLY A 1 92 ? -3.677 -7.394 -13.739 1.00 73.50 92 GLY A N 1
ATOM 725 C CA . GLY A 1 92 ? -3.041 -7.899 -14.945 1.00 73.50 92 GLY A CA 1
ATOM 726 C C . GLY A 1 92 ? -3.866 -7.654 -16.206 1.00 73.50 92 GLY A C 1
ATOM 727 O O . GLY A 1 92 ? -4.551 -6.642 -16.315 1.00 73.50 92 GLY A O 1
ATOM 728 N N . ALA A 1 93 ? -3.878 -8.602 -17.149 1.00 69.56 93 ALA A N 1
ATOM 729 C CA . ALA A 1 93 ? -4.652 -8.471 -18.392 1.00 69.56 93 ALA A CA 1
ATOM 730 C C . ALA A 1 93 ? -6.154 -8.184 -18.162 1.00 69.56 93 ALA A C 1
ATOM 732 O O . ALA A 1 93 ? -6.812 -7.596 -19.021 1.00 69.56 93 ALA A O 1
ATOM 733 N N . LYS A 1 94 ? -6.700 -8.551 -16.991 1.00 68.56 94 LYS A N 1
ATOM 734 C CA . LYS A 1 94 ? -8.084 -8.236 -16.610 1.00 68.56 94 LYS A CA 1
ATOM 735 C C . LYS A 1 94 ? -8.289 -6.743 -16.337 1.00 68.56 94 LYS A C 1
ATOM 737 O O . LYS A 1 94 ? -9.366 -6.236 -16.633 1.00 68.56 94 LYS A O 1
ATOM 742 N N . ALA A 1 95 ? -7.270 -6.020 -15.870 1.00 64.62 95 ALA A N 1
ATOM 743 C CA . ALA A 1 95 ? -7.331 -4.5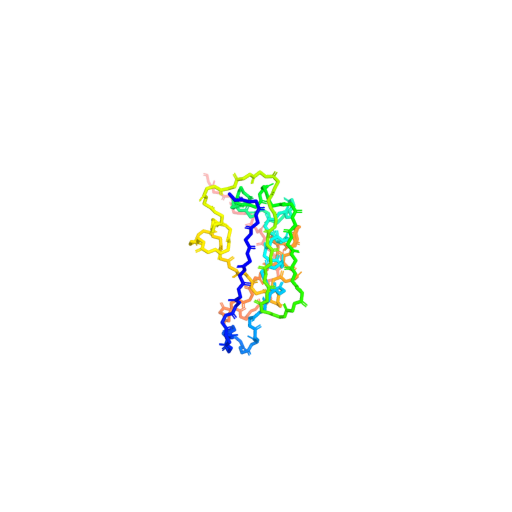74 -15.642 1.00 64.62 95 ALA A CA 1
ATOM 744 C C . ALA A 1 95 ? -7.723 -3.793 -16.911 1.00 64.62 95 ALA A C 1
ATOM 746 O O . ALA A 1 95 ? -8.434 -2.798 -16.835 1.00 64.62 95 ALA A O 1
ATOM 747 N N . GLN A 1 96 ? -7.310 -4.278 -18.087 1.00 64.19 96 GLN A N 1
ATOM 748 C CA . GLN A 1 96 ? -7.552 -3.619 -19.377 1.00 64.19 96 GLN A CA 1
ATOM 749 C C . GLN A 1 96 ? -8.983 -3.811 -19.909 1.00 64.19 96 GLN A C 1
ATOM 751 O O . GLN A 1 96 ? -9.410 -3.100 -20.817 1.00 64.19 96 GLN A O 1
ATOM 756 N N . VAL A 1 97 ? -9.725 -4.789 -19.377 1.00 65.19 97 VAL A N 1
ATOM 757 C CA . VAL A 1 97 ? -11.037 -5.205 -19.908 1.00 65.19 97 VAL A CA 1
ATOM 758 C C . VAL A 1 97 ? -12.161 -5.151 -18.876 1.00 65.19 97 VAL A C 1
ATOM 760 O O . VAL A 1 97 ? -13.335 -5.171 -19.252 1.00 65.19 97 VAL A O 1
ATOM 763 N N . VAL A 1 98 ? -11.841 -5.067 -17.582 1.00 59.34 98 VAL A N 1
ATOM 764 C CA . VAL A 1 98 ? -12.850 -4.920 -16.534 1.00 59.34 98 VAL A CA 1
ATOM 765 C C . VAL A 1 98 ? -13.428 -3.508 -16.581 1.00 59.34 98 VAL A C 1
ATOM 767 O O . VAL A 1 98 ? -12.776 -2.517 -16.262 1.00 59.34 98 VAL A O 1
ATOM 770 N N . ARG A 1 99 ? -14.709 -3.415 -16.946 1.00 57.28 99 ARG A N 1
ATOM 771 C CA . ARG A 1 99 ? -15.504 -2.204 -16.736 1.00 57.28 99 ARG A CA 1
ATOM 772 C C . ARG A 1 99 ? -15.842 -2.096 -15.254 1.00 57.28 99 ARG A C 1
ATOM 774 O O . ARG A 1 99 ? -16.694 -2.837 -14.763 1.00 57.28 99 ARG A O 1
ATOM 781 N N . ILE A 1 100 ? -15.208 -1.154 -14.558 1.00 56.50 100 ILE A N 1
ATOM 782 C CA . ILE A 1 100 ? -15.661 -0.732 -13.230 1.00 56.50 100 ILE A CA 1
ATOM 783 C C . ILE A 1 100 ? -17.100 -0.240 -13.398 1.00 56.50 100 ILE A C 1
ATOM 785 O O . ILE A 1 100 ? -17.350 0.728 -14.118 1.00 56.50 100 ILE A O 1
ATOM 789 N N . ARG A 1 101 ? -18.056 -0.946 -12.784 1.00 49.88 101 ARG A N 1
ATOM 790 C CA . ARG A 1 101 ? -19.460 -0.530 -12.770 1.00 49.88 101 ARG A CA 1
ATOM 791 C C . ARG A 1 101 ? -19.574 0.739 -11.932 1.00 49.88 101 ARG A C 1
ATOM 793 O O . ARG A 1 101 ? -19.792 0.675 -10.728 1.00 49.88 101 ARG A O 1
ATOM 800 N N . THR A 1 102 ? -19.448 1.898 -12.561 1.00 41.94 102 THR A N 1
ATOM 801 C CA . THR A 1 102 ? -20.096 3.099 -12.045 1.00 41.94 102 THR A CA 1
ATOM 802 C C . THR A 1 102 ? -21.602 2.873 -12.147 1.00 41.94 102 THR A C 1
ATOM 804 O O . THR A 1 102 ? -22.094 2.293 -13.115 1.00 41.94 102 THR A O 1
ATOM 807 N N . SER A 1 103 ? -22.359 3.301 -11.143 1.00 44.22 103 SER A N 1
ATOM 808 C CA . SER A 1 103 ? -23.821 3.166 -11.052 1.00 44.22 103 SER A CA 1
ATOM 809 C C . SER A 1 103 ? -24.610 3.882 -12.170 1.00 44.22 103 SER A C 1
ATOM 811 O O . SER A 1 103 ? -25.824 4.022 -12.070 1.00 44.22 103 SER A O 1
ATOM 813 N N . ILE A 1 104 ? -23.955 4.313 -13.254 1.00 47.97 104 ILE A N 1
ATOM 814 C CA . ILE A 1 104 ? -24.526 5.075 -14.371 1.00 47.97 104 ILE A CA 1
ATOM 815 C C . ILE A 1 104 ? -24.292 4.346 -15.702 1.00 47.97 104 ILE A C 1
ATOM 817 O O . ILE A 1 104 ? -23.803 4.939 -16.654 1.00 47.97 104 ILE A O 1
ATOM 821 N N . GLN A 1 105 ? -24.594 3.049 -15.776 1.00 36.19 105 GLN A N 1
ATOM 822 C CA . GLN A 1 105 ? -25.025 2.385 -17.018 1.00 36.19 105 GLN A CA 1
ATOM 823 C C . GLN A 1 105 ? -25.404 0.932 -16.716 1.00 36.19 105 GLN A C 1
ATOM 825 O O . GLN A 1 105 ? -24.593 0.008 -16.774 1.00 36.19 105 GLN A O 1
ATOM 830 N N . SER A 1 106 ? -26.675 0.729 -16.387 1.00 41.84 106 SER A N 1
ATOM 831 C CA . SER A 1 106 ? -27.340 -0.549 -16.599 1.00 41.84 106 SER A CA 1
ATOM 832 C C . SER A 1 106 ? -27.623 -0.673 -18.093 1.00 41.84 106 SER A C 1
ATOM 834 O O . SER A 1 106 ? -28.564 -0.035 -18.534 1.00 41.84 106 SER A O 1
ATOM 836 N N . GLU A 1 107 ? -26.798 -1.400 -18.850 1.00 39.19 107 GLU A N 1
ATOM 837 C CA . GLU A 1 107 ? -27.188 -2.276 -19.975 1.00 39.19 107 GLU A CA 1
ATOM 838 C C . GLU A 1 107 ? -25.965 -3.117 -20.414 1.00 39.19 107 GLU A C 1
ATOM 840 O O . GLU A 1 107 ? -24.825 -2.639 -20.346 1.00 39.19 107 GLU A O 1
ATOM 845 N N . PRO A 1 108 ? -26.151 -4.387 -20.821 1.00 37.97 108 PRO A N 1
ATOM 846 C CA . PRO A 1 108 ? -25.068 -5.224 -21.326 1.00 37.97 108 PRO A CA 1
ATOM 847 C C . PRO A 1 108 ? -24.656 -4.773 -22.737 1.00 37.97 108 PRO A C 1
ATOM 849 O O . PRO A 1 108 ? -25.494 -4.608 -23.617 1.00 37.97 108 PRO A O 1
ATOM 852 N N . VAL A 1 109 ? -23.352 -4.600 -22.974 1.00 53.72 109 VAL A N 1
ATOM 853 C CA . VAL A 1 109 ? -22.822 -4.338 -24.323 1.00 53.72 109 VAL A CA 1
ATOM 854 C C . VAL A 1 109 ? -22.906 -5.622 -25.147 1.00 53.72 109 VAL A C 1
ATOM 856 O O . VAL A 1 109 ? -22.141 -6.559 -24.915 1.00 53.72 109 VAL A O 1
ATOM 859 N N . ASP A 1 110 ? -23.817 -5.655 -26.119 1.00 42.59 110 ASP A N 1
ATOM 860 C CA . ASP A 1 110 ? -23.761 -6.605 -27.228 1.00 42.59 110 ASP A CA 1
ATOM 861 C C . ASP A 1 110 ? -22.533 -6.280 -28.095 1.00 42.59 110 ASP A C 1
ATOM 863 O O . ASP A 1 110 ? -22.339 -5.160 -28.567 1.00 42.59 110 ASP A O 1
ATOM 867 N N . SER A 1 111 ? -21.666 -7.273 -28.282 1.00 49.84 111 SER A N 1
ATOM 868 C CA . SER A 1 111 ? -20.401 -7.157 -29.015 1.00 49.84 111 SER A CA 1
ATOM 869 C C . SER A 1 111 ? -20.568 -7.132 -30.542 1.00 49.84 111 SER A C 1
ATOM 871 O O . SER A 1 111 ? -19.575 -7.185 -31.270 1.00 49.84 111 SER A O 1
ATOM 873 N N . ARG A 1 112 ? -21.794 -7.016 -31.067 1.00 46.12 112 ARG A N 1
ATOM 874 C CA . ARG A 1 112 ? -22.064 -7.004 -32.511 1.00 46.12 112 ARG A CA 1
ATOM 875 C C . ARG A 1 112 ? -22.629 -5.672 -32.995 1.00 46.12 112 ARG A C 1
ATOM 877 O O . ARG A 1 112 ? -23.834 -5.486 -33.064 1.00 46.12 112 ARG A O 1
ATOM 884 N N . SER A 1 113 ? -21.739 -4.775 -33.415 1.00 44.25 113 SER A N 1
ATOM 885 C CA . SER A 1 113 ? -21.867 -3.973 -34.654 1.00 44.25 113 SER A CA 1
ATOM 886 C C . SER A 1 113 ? -20.830 -2.848 -34.678 1.00 44.25 113 SER A C 1
ATOM 888 O O . SER A 1 113 ? -21.131 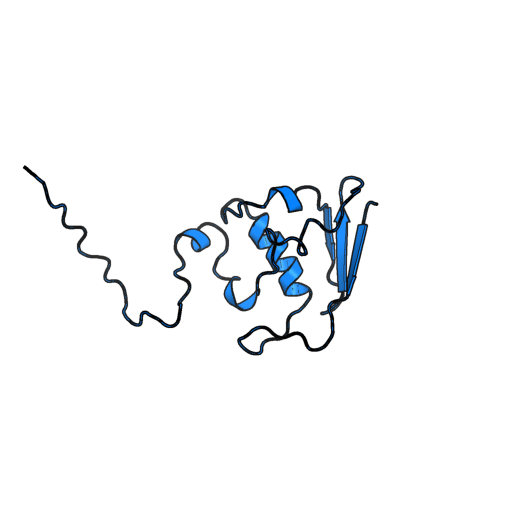-1.664 -34.583 1.00 44.25 113 SER A O 1
ATOM 890 N N . ARG A 1 114 ? -19.557 -3.204 -34.886 1.00 45.62 114 ARG A N 1
ATOM 891 C CA . ARG A 1 114 ? -18.614 -2.252 -35.484 1.00 45.62 114 ARG A CA 1
ATOM 892 C C . ARG A 1 114 ? -18.862 -2.261 -36.994 1.00 45.62 114 ARG A C 1
ATOM 894 O O . ARG A 1 114 ? -18.113 -2.879 -37.740 1.00 45.62 114 ARG A O 1
ATOM 901 N N . THR A 1 115 ? -19.956 -1.648 -37.444 1.00 39.44 115 THR A N 1
ATOM 902 C CA . THR A 1 115 ? -20.129 -1.355 -38.870 1.00 39.44 115 THR A CA 1
ATOM 903 C C . THR A 1 115 ? -19.234 -0.173 -39.211 1.00 39.44 115 THR A C 1
ATOM 905 O O . THR A 1 115 ? -19.469 0.954 -38.782 1.00 39.44 115 THR A O 1
ATOM 908 N N . SER A 1 116 ? -18.168 -0.469 -39.950 1.00 49.78 116 SER A N 1
ATOM 909 C CA . SER A 1 116 ? -17.361 0.493 -40.690 1.00 49.78 116 SER A CA 1
ATOM 910 C C . SER A 1 116 ? -18.262 1.403 -41.523 1.00 49.78 116 SER A C 1
ATOM 912 O O . SER A 1 116 ? -18.988 0.908 -42.385 1.00 49.78 116 SER A O 1
ATOM 914 N N . ASN A 1 117 ? -18.192 2.712 -41.298 1.00 33.66 117 ASN A N 1
ATOM 915 C CA . ASN A 1 117 ? -18.739 3.685 -42.235 1.00 33.66 117 ASN A CA 1
ATOM 916 C C . ASN A 1 117 ? -17.583 4.185 -43.120 1.00 33.66 117 ASN A C 1
ATOM 918 O O . ASN A 1 117 ? -16.614 4.708 -42.564 1.00 33.66 117 ASN A O 1
ATOM 922 N N . PRO A 1 118 ? -17.616 3.997 -44.452 1.00 47.97 118 PRO A N 1
ATOM 923 C CA . PRO A 1 118 ? -16.639 4.601 -45.341 1.00 47.97 118 PRO A CA 1
ATOM 924 C C . PRO A 1 118 ? -17.095 6.030 -45.655 1.00 47.97 118 PRO A C 1
ATOM 926 O O . PRO A 1 118 ? -18.241 6.241 -46.054 1.00 47.97 118 PRO A O 1
ATOM 929 N N . THR A 1 119 ? -16.215 7.013 -45.486 1.00 46.34 119 THR A N 1
ATOM 930 C CA . THR A 1 119 ? -16.485 8.379 -45.950 1.00 46.34 119 THR A CA 1
ATOM 931 C C . THR A 1 119 ? -15.703 8.643 -47.232 1.00 46.34 119 THR A C 1
ATOM 933 O O . THR A 1 119 ? -14.492 8.433 -47.256 1.00 46.34 119 THR A O 1
ATOM 936 N N . MET A 1 120 ? -16.491 9.037 -48.241 1.00 40.75 120 MET A N 1
ATOM 937 C CA . MET A 1 120 ? -16.240 9.694 -49.538 1.00 40.75 120 ME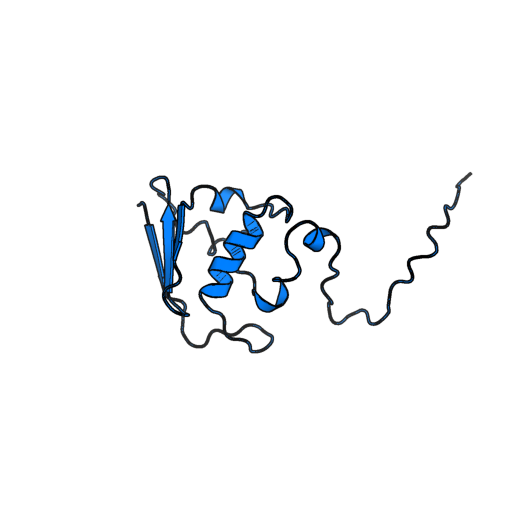T A CA 1
ATOM 938 C C . MET A 1 120 ? -14.816 10.105 -49.905 1.00 40.75 120 MET A C 1
ATOM 940 O O . MET A 1 120 ? -14.183 10.838 -49.116 1.00 40.75 120 MET A O 1
#

Sequence (120 aa):
MKSITWTLSEGITWSDGTPLTSADVSFTYDYCTHPDTGCTQSNYYNDIESIETPDDRTVKINFTVPKPFPYAPFVSQQSPVIQKAQFENCIGAKAQVVRIRTSIQSEPVDSRSRTSNPTM

Foldseek 3Di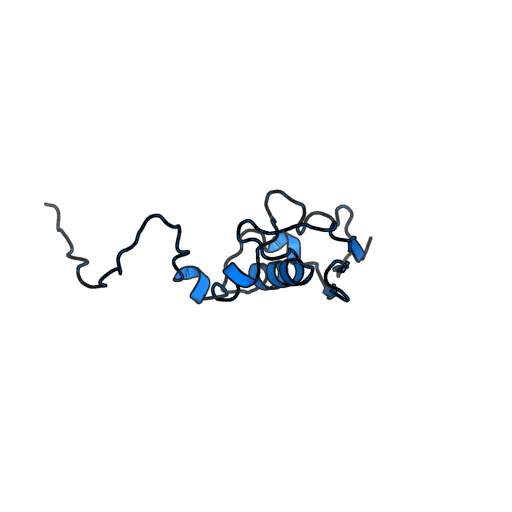:
DFKDKFFADPPDADPVRHHQFLVLLVVLLCQLCAPQNPLVVVVLNVQWPDWDRPDRGMIMTGGNDDDPCNCSACNDPSHPRDDCVQCVQLGGPNVVPDDRDDVPDPDDDDPDDPDDDDDD

pLDDT: mean 80.79, std 18.83, range [33.66, 97.56]